Protein AF-A0A842RE45-F1 (afdb_monomer_lite)

Structure (mmCIF, N/CA/C/O backbone):
data_AF-A0A842RE45-F1
#
_entry.id   AF-A0A842RE45-F1
#
loop_
_atom_site.group_PDB
_atom_site.id
_atom_site.type_symbol
_atom_site.label_atom_id
_atom_site.label_alt_id
_atom_site.label_comp_id
_atom_site.label_asym_id
_atom_site.label_entity_id
_atom_site.label_seq_id
_atom_site.pdbx_PDB_ins_code
_atom_site.Cartn_x
_atom_site.Cartn_y
_atom_site.Cartn_z
_atom_site.occupancy
_atom_site.B_iso_or_equiv
_atom_site.auth_seq_id
_atom_site.auth_comp_id
_atom_site.auth_asym_id
_atom_site.auth_atom_id
_atom_site.pdbx_PDB_model_num
ATOM 1 N N . MET A 1 1 ? -41.131 28.482 30.839 1.00 40.25 1 MET A N 1
ATOM 2 C CA . MET A 1 1 ? -40.907 27.976 29.465 1.00 40.25 1 MET A CA 1
ATOM 3 C C . MET A 1 1 ? -39.409 28.030 29.175 1.00 40.25 1 MET A C 1
ATOM 5 O O . MET A 1 1 ? -38.859 29.118 29.110 1.00 40.25 1 MET A O 1
ATOM 9 N N . SER A 1 2 ? -38.724 26.882 29.132 1.00 40.69 2 SER A N 1
ATOM 10 C CA . SER A 1 2 ? -37.253 26.818 29.061 1.00 40.69 2 SER A CA 1
ATOM 11 C C . SER A 1 2 ? -36.777 26.714 27.608 1.00 40.69 2 SER A C 1
ATOM 13 O O . SER A 1 2 ? -37.110 25.760 26.903 1.00 40.69 2 SER A O 1
ATOM 15 N N . GLN A 1 3 ? -36.027 27.716 27.146 1.00 46.94 3 GLN A N 1
ATOM 16 C CA . GLN A 1 3 ? -35.451 27.757 25.803 1.00 46.94 3 GLN A CA 1
ATOM 17 C C . GLN A 1 3 ? -34.301 26.742 25.683 1.00 46.94 3 GLN A C 1
ATOM 19 O O . GLN A 1 3 ? -33.262 26.850 26.335 1.00 46.94 3 GLN A O 1
ATOM 24 N N . LYS A 1 4 ? -34.488 25.744 24.810 1.00 44.75 4 LYS A N 1
ATOM 25 C CA . LYS A 1 4 ? -33.465 24.766 24.414 1.00 44.75 4 LYS A CA 1
ATOM 26 C C . LYS A 1 4 ? -32.275 25.482 23.758 1.00 44.75 4 LYS A C 1
ATOM 28 O O . LYS A 1 4 ? -32.389 25.996 22.647 1.00 44.75 4 LYS A O 1
ATOM 33 N N . LYS A 1 5 ? -31.108 25.458 24.410 1.00 42.53 5 LYS A N 1
ATOM 34 C CA . LYS A 1 5 ? -29.830 25.880 23.812 1.00 42.53 5 LYS A CA 1
ATOM 35 C C . LYS A 1 5 ? -29.475 24.955 22.638 1.00 42.53 5 LYS A C 1
ATOM 37 O O . LYS A 1 5 ? -29.181 23.776 22.838 1.00 42.53 5 LYS A O 1
ATOM 42 N N . LYS A 1 6 ? -29.477 25.493 21.412 1.00 47.38 6 LYS A N 1
ATOM 43 C CA . LYS A 1 6 ? -28.907 24.848 20.218 1.00 47.38 6 LYS A CA 1
ATOM 44 C C . LYS A 1 6 ? -27.401 24.665 20.435 1.00 47.38 6 LYS A C 1
ATOM 46 O O . LYS A 1 6 ? -26.659 25.642 20.475 1.00 47.38 6 LYS A O 1
ATOM 51 N N . LYS A 1 7 ? -26.946 23.417 20.579 1.00 45.09 7 LYS A N 1
ATOM 52 C CA . LYS A 1 7 ? -25.518 23.076 20.542 1.00 45.09 7 LYS A CA 1
ATOM 53 C C . LYS A 1 7 ? -25.016 23.313 19.118 1.00 45.09 7 LYS A C 1
ATOM 55 O O . LYS A 1 7 ? -25.258 22.504 18.229 1.00 45.09 7 LYS A O 1
ATOM 60 N N . THR A 1 8 ? -24.337 24.433 18.900 1.00 42.19 8 THR A N 1
ATOM 61 C CA . THR A 1 8 ? -23.545 24.680 17.697 1.00 42.19 8 THR A CA 1
ATOM 62 C C . THR A 1 8 ? -22.381 23.693 17.691 1.00 42.19 8 THR A C 1
ATOM 64 O O . THR A 1 8 ? -21.377 23.862 18.382 1.00 42.19 8 THR A O 1
ATOM 67 N N . SER A 1 9 ? -22.532 22.601 16.942 1.00 49.06 9 SER A N 1
ATOM 68 C CA . SER A 1 9 ? -21.436 21.680 16.666 1.00 49.06 9 SER A CA 1
ATOM 69 C C . SER A 1 9 ? -20.374 22.440 15.874 1.00 49.06 9 SER A C 1
ATOM 71 O O . SER A 1 9 ? -20.541 22.695 14.680 1.00 49.06 9 SER A O 1
ATOM 73 N N . LYS A 1 10 ? -19.287 22.837 16.541 1.00 46.47 10 LYS A N 1
ATOM 74 C CA . LYS A 1 10 ? -18.090 23.345 15.870 1.00 46.47 10 LYS A CA 1
ATOM 75 C C . LYS A 1 10 ? -17.614 22.259 14.900 1.00 46.47 10 LYS A C 1
ATOM 77 O O . LYS A 1 10 ? -17.123 21.221 15.344 1.00 46.47 10 LYS A O 1
ATOM 82 N N . LYS A 1 11 ? -17.757 22.485 13.589 1.00 42.97 11 LYS A N 1
ATOM 83 C CA . LYS A 1 11 ? -17.001 21.745 12.571 1.00 42.97 11 LYS A CA 1
ATOM 84 C C . LYS A 1 11 ? -15.525 22.012 12.862 1.00 42.97 11 LYS A C 1
ATOM 86 O O . LYS A 1 11 ? -15.019 23.086 12.547 1.00 42.97 11 LYS A O 1
ATOM 91 N N . LYS A 1 12 ? -14.851 21.074 13.536 1.00 40.94 12 LYS A N 1
ATOM 92 C CA . LYS A 1 12 ? -13.388 21.065 13.593 1.00 40.94 12 LYS A CA 1
ATOM 93 C C . LYS A 1 12 ? -12.914 20.984 12.146 1.00 40.94 12 LYS A C 1
ATOM 95 O O . LYS A 1 12 ? -13.308 20.066 11.433 1.00 40.94 12 LYS A O 1
ATOM 100 N N . ALA A 1 13 ? -12.131 21.971 11.716 1.00 41.56 13 ALA A N 1
ATOM 101 C CA . ALA A 1 13 ? -11.401 21.905 10.462 1.00 41.56 13 ALA A CA 1
ATOM 102 C C . ALA A 1 13 ? -10.670 20.557 10.421 1.00 41.56 13 ALA A C 1
ATOM 104 O O . ALA A 1 13 ? -9.923 20.240 11.351 1.00 41.56 13 ALA A O 1
A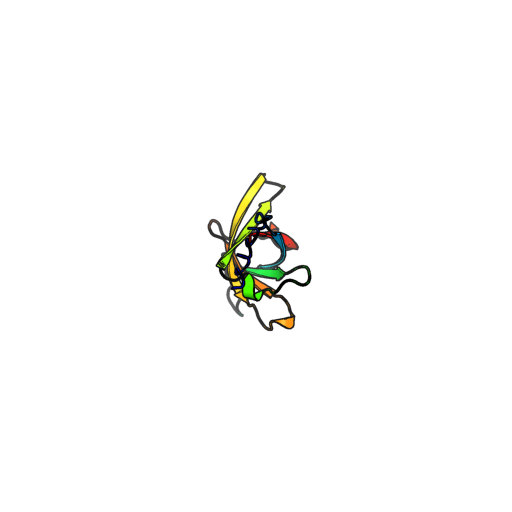TOM 105 N N . ALA A 1 14 ? -10.959 19.741 9.408 1.00 43.78 14 ALA A N 1
ATOM 106 C CA . ALA A 1 14 ? -10.294 18.468 9.207 1.00 43.78 14 ALA A CA 1
ATOM 107 C C . ALA A 1 14 ? -8.817 18.765 8.926 1.00 43.78 14 ALA A C 1
ATOM 109 O O . ALA A 1 14 ? -8.446 19.112 7.807 1.00 43.78 14 ALA A O 1
ATOM 110 N N . LYS A 1 15 ? -7.969 18.700 9.960 1.00 50.78 15 LYS A N 1
ATOM 111 C CA . LYS A 1 15 ? -6.541 18.485 9.737 1.00 50.78 15 LYS A CA 1
ATOM 112 C C . LYS A 1 15 ? -6.474 17.164 8.983 1.00 50.78 15 LYS A C 1
ATOM 114 O O . LYS A 1 15 ? -6.997 16.180 9.494 1.00 50.78 15 LYS A O 1
ATOM 119 N N . SER A 1 16 ? -5.926 17.175 7.769 1.00 56.69 16 SER A N 1
ATOM 120 C CA . SER A 1 16 ? -5.591 15.946 7.051 1.00 56.69 16 SER A CA 1
ATOM 121 C C . SER A 1 16 ? -4.692 15.137 7.978 1.00 56.69 16 SER A C 1
ATOM 123 O O . SER A 1 16 ? -3.537 15.504 8.207 1.00 56.69 16 SER A O 1
ATOM 125 N N . GLU A 1 17 ? -5.259 14.137 8.643 1.00 81.25 17 GLU A N 1
ATOM 126 C CA . GLU A 1 17 ? -4.475 13.235 9.462 1.00 81.25 17 GLU A CA 1
ATOM 127 C C . GLU A 1 17 ? -3.778 12.279 8.492 1.00 81.25 17 GLU A C 1
ATOM 129 O O . GLU A 1 17 ? -4.376 11.757 7.551 1.00 81.25 17 GLU A O 1
ATOM 134 N N . VAL A 1 18 ? -2.475 12.101 8.680 1.00 89.62 18 VAL A N 1
ATOM 135 C C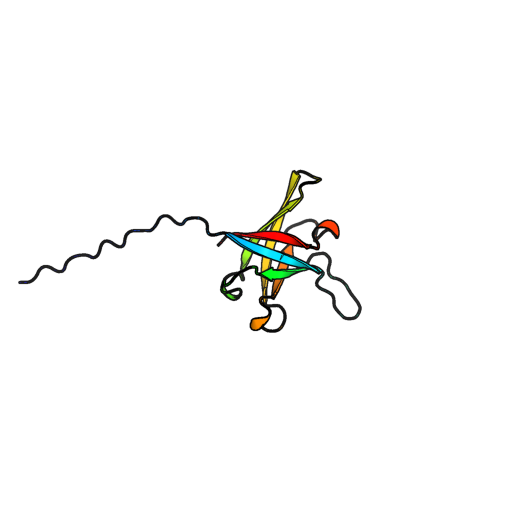A . VAL A 1 18 ? -1.670 11.213 7.845 1.00 89.62 18 VAL A CA 1
ATOM 136 C C . VAL A 1 18 ? -1.203 10.062 8.711 1.00 89.62 18 VAL A C 1
ATOM 138 O O . VAL A 1 18 ? -0.552 10.261 9.739 1.00 89.62 18 VAL A O 1
ATOM 141 N N . VAL A 1 19 ? -1.513 8.844 8.281 1.00 92.38 19 VAL A N 1
ATOM 142 C CA . VAL A 1 19 ? -1.049 7.622 8.934 1.00 92.38 19 VAL A CA 1
ATOM 143 C C . VAL A 1 19 ? 0.145 7.080 8.166 1.00 92.38 19 VAL A C 1
ATOM 145 O O . VAL A 1 19 ? 0.076 6.847 6.961 1.00 92.38 19 VAL A O 1
ATOM 148 N N . LYS A 1 20 ? 1.258 6.859 8.865 1.00 94.25 20 LYS A N 1
ATOM 149 C CA . LYS A 1 20 ? 2.480 6.326 8.258 1.00 94.25 20 LYS A CA 1
ATOM 150 C C . LYS A 1 20 ? 2.454 4.802 8.262 1.00 94.25 20 LYS A C 1
ATOM 152 O O . LYS A 1 20 ? 2.072 4.184 9.255 1.00 94.25 20 LYS A O 1
ATOM 157 N N . ALA A 1 21 ? 2.897 4.178 7.177 1.00 95.38 21 ALA A N 1
ATOM 158 C CA . ALA A 1 21 ? 3.082 2.729 7.120 1.00 95.38 21 ALA A CA 1
ATOM 159 C C . ALA A 1 21 ? 4.383 2.370 6.396 1.00 95.38 21 ALA A C 1
ATOM 161 O O . ALA A 1 21 ? 4.738 3.003 5.411 1.00 95.38 21 ALA A O 1
ATOM 162 N N . LYS A 1 22 ? 5.107 1.350 6.859 1.00 95.75 22 LYS A N 1
ATOM 163 C CA . LYS A 1 22 ? 6.343 0.872 6.225 1.00 95.75 22 LYS A CA 1
ATOM 164 C C . LYS A 1 22 ? 6.041 -0.290 5.288 1.00 95.75 22 LYS A C 1
ATOM 166 O O . LYS A 1 22 ? 5.458 -1.282 5.716 1.00 95.75 22 LYS A O 1
ATOM 171 N N . ILE A 1 23 ? 6.471 -0.213 4.034 1.00 94.69 23 ILE A N 1
ATOM 172 C CA . ILE A 1 23 ? 6.375 -1.336 3.09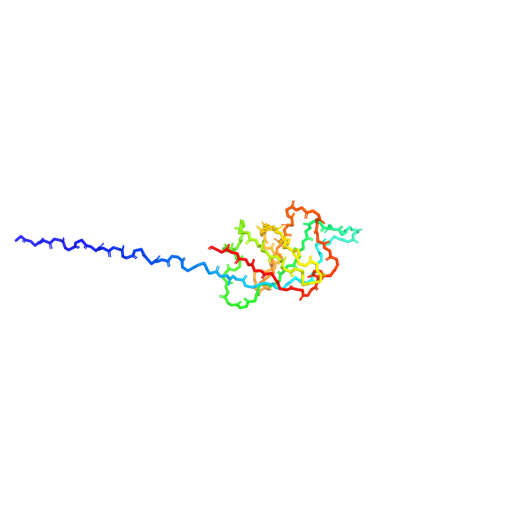5 1.00 94.69 23 ILE A CA 1
ATOM 173 C C . ILE A 1 23 ? 7.358 -2.427 3.525 1.00 94.69 23 ILE A C 1
ATOM 175 O O . ILE A 1 23 ? 8.553 -2.172 3.656 1.00 94.69 23 ILE A O 1
ATOM 179 N N . ILE A 1 24 ? 6.866 -3.648 3.732 1.00 94.69 24 ILE A N 1
ATOM 180 C CA . ILE A 1 24 ? 7.685 -4.781 4.188 1.00 94.69 24 ILE A CA 1
ATOM 181 C C . ILE A 1 24 ? 8.074 -5.673 3.012 1.00 94.69 24 ILE A C 1
ATOM 183 O O . ILE A 1 24 ? 9.216 -6.107 2.904 1.00 94.69 24 ILE A O 1
ATOM 187 N N . SER A 1 25 ? 7.116 -5.986 2.142 1.00 93.31 25 SER A N 1
ATOM 188 C CA . SER A 1 25 ? 7.331 -6.940 1.059 1.00 93.31 25 SER A CA 1
ATOM 189 C C . SER A 1 25 ? 6.282 -6.797 -0.033 1.00 93.31 25 SER A C 1
ATOM 191 O O . SER A 1 25 ? 5.207 -6.230 0.172 1.00 93.31 25 SER A O 1
ATOM 193 N N . TYR A 1 26 ? 6.553 -7.406 -1.184 1.00 92.62 26 TYR A N 1
ATOM 194 C CA . TYR A 1 26 ? 5.500 -7.729 -2.139 1.00 92.62 26 TYR A CA 1
ATOM 195 C C . TYR A 1 26 ? 4.485 -8.682 -1.509 1.00 92.62 26 TYR A C 1
ATOM 197 O O . TYR A 1 26 ? 4.812 -9.467 -0.608 1.00 92.62 26 TYR A O 1
ATOM 205 N N . ARG A 1 27 ? 3.255 -8.658 -2.023 1.00 88.56 27 ARG A N 1
ATOM 206 C CA . ARG A 1 27 ? 2.350 -9.784 -1.818 1.00 88.56 27 ARG A CA 1
ATOM 207 C C . ARG A 1 27 ? 2.834 -10.934 -2.705 1.00 88.56 27 ARG A C 1
ATOM 209 O O . ARG A 1 27 ? 2.990 -10.773 -3.914 1.00 88.56 27 ARG A O 1
ATOM 216 N N . ARG A 1 28 ? 3.073 -12.084 -2.086 1.00 86.56 28 ARG A N 1
ATOM 217 C CA . ARG A 1 28 ? 3.509 -13.313 -2.748 1.00 86.56 28 ARG A CA 1
ATOM 218 C C . ARG A 1 28 ? 2.660 -14.485 -2.279 1.00 86.56 28 ARG A C 1
ATOM 220 O O . ARG A 1 28 ? 2.218 -14.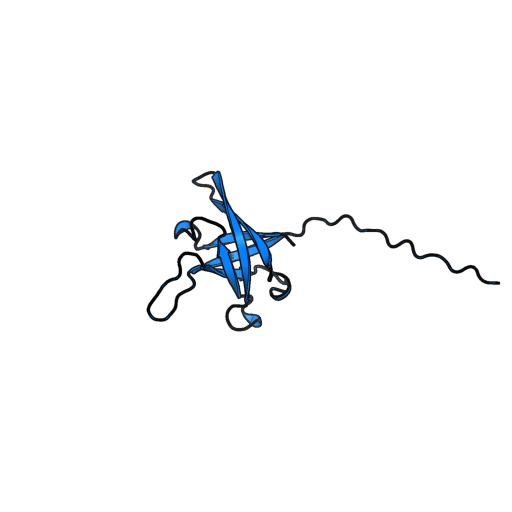490 -1.130 1.00 86.56 28 ARG A O 1
ATOM 227 N N . ASP A 1 29 ? 2.442 -15.428 -3.177 1.00 83.25 29 ASP A N 1
ATOM 228 C CA . ASP A 1 29 ? 1.979 -16.781 -2.881 1.00 83.25 29 ASP A CA 1
ATOM 229 C C . ASP A 1 29 ? 3.168 -17.755 -2.997 1.00 83.25 29 ASP A C 1
ATOM 231 O O . ASP A 1 29 ? 4.259 -17.342 -3.401 1.00 83.25 29 ASP A O 1
ATOM 235 N N . HIS A 1 30 ? 2.978 -19.039 -2.687 1.00 73.56 30 HIS A N 1
ATOM 236 C CA . HIS A 1 30 ? 4.020 -20.076 -2.715 1.00 73.56 30 HIS A CA 1
ATOM 237 C C . HIS A 1 30 ? 4.780 -20.179 -4.049 1.00 73.56 30 HIS A C 1
ATOM 239 O O . HIS A 1 30 ? 5.892 -20.700 -4.070 1.00 73.56 30 HIS A O 1
ATOM 245 N N . ARG A 1 31 ? 4.203 -19.691 -5.157 1.00 77.00 31 ARG A N 1
ATOM 246 C CA . ARG A 1 31 ? 4.804 -19.764 -6.500 1.00 77.00 31 ARG A CA 1
ATOM 247 C C . ARG A 1 31 ? 4.907 -18.433 -7.243 1.00 77.00 31 ARG A C 1
ATOM 249 O O . ARG A 1 31 ? 5.670 -18.350 -8.196 1.00 77.00 31 ARG A O 1
ATOM 256 N N . LEU A 1 32 ? 4.145 -17.405 -6.856 1.00 81.44 32 LEU A N 1
ATOM 257 C CA . LEU A 1 32 ? 4.001 -16.183 -7.656 1.00 81.44 32 LEU A CA 1
ATOM 258 C C . LEU A 1 32 ? 4.021 -14.921 -6.794 1.00 81.44 32 LEU A C 1
ATOM 260 O O . LEU A 1 32 ? 3.294 -14.798 -5.808 1.00 81.44 32 LEU A O 1
ATOM 264 N N . GLN A 1 33 ? 4.830 -13.950 -7.211 1.00 81.88 33 GLN A N 1
ATOM 265 C CA . GLN A 1 33 ? 4.867 -12.613 -6.633 1.00 81.88 33 GLN A CA 1
ATOM 266 C C . GLN A 1 33 ? 3.971 -11.673 -7.443 1.00 81.88 33 GLN A C 1
ATOM 268 O O . GLN A 1 33 ? 4.175 -11.489 -8.641 1.00 81.88 33 GLN A O 1
ATOM 273 N N . THR A 1 34 ? 3.005 -11.024 -6.793 1.00 81.00 34 THR A N 1
ATOM 274 C CA . THR A 1 34 ? 2.206 -9.977 -7.443 1.00 81.00 34 THR A CA 1
ATOM 275 C C . THR A 1 34 ? 2.922 -8.640 -7.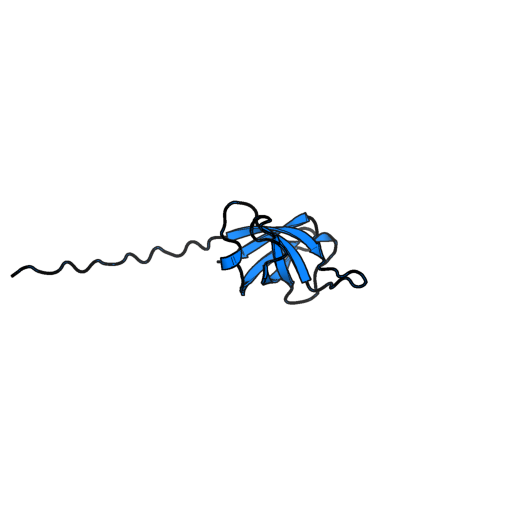316 1.00 81.00 34 THR A C 1
ATOM 277 O O . THR A 1 34 ? 3.079 -8.122 -6.212 1.00 81.00 34 THR A O 1
ATOM 280 N N . THR A 1 35 ? 3.335 -8.055 -8.436 1.00 85.00 35 THR A N 1
ATOM 281 C CA . THR A 1 35 ? 4.079 -6.783 -8.463 1.00 85.00 35 THR A CA 1
ATOM 282 C C . THR A 1 35 ? 3.200 -5.571 -8.162 1.00 85.00 35 THR A C 1
ATOM 284 O O . THR A 1 35 ? 3.684 -4.571 -7.647 1.00 85.00 35 THR A O 1
ATOM 287 N N . ASN A 1 36 ? 1.890 -5.662 -8.402 1.00 87.44 36 ASN A N 1
ATOM 288 C CA . ASN A 1 36 ? 0.951 -4.554 -8.188 1.00 87.44 36 ASN A CA 1
ATOM 289 C C . ASN A 1 36 ? 0.417 -4.451 -6.752 1.00 87.44 36 ASN A C 1
ATOM 291 O O . ASN A 1 36 ? -0.315 -3.510 -6.434 1.00 87.44 36 ASN A O 1
ATOM 295 N N . GLN A 1 37 ? 0.751 -5.412 -5.888 1.00 91.94 37 GLN A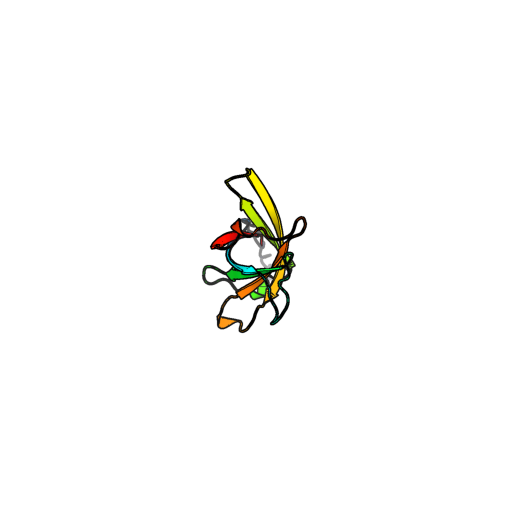 N 1
ATOM 296 C CA . GLN A 1 37 ? 0.302 -5.444 -4.501 1.00 91.94 37 GLN A CA 1
ATOM 297 C C . GLN A 1 37 ? 1.464 -5.640 -3.537 1.00 91.94 37 GLN A C 1
ATOM 299 O O . GLN A 1 37 ? 2.382 -6.423 -3.779 1.00 91.94 37 GLN A O 1
ATOM 304 N N . ALA A 1 38 ? 1.375 -4.970 -2.397 1.00 94.19 38 ALA A N 1
ATOM 305 C CA . ALA A 1 38 ? 2.379 -5.038 -1.353 1.00 94.19 38 ALA A CA 1
ATOM 306 C C . ALA A 1 38 ? 1.745 -5.192 0.025 1.00 94.19 38 ALA A C 1
ATOM 308 O O . ALA A 1 38 ? 0.545 -4.966 0.217 1.00 94.19 38 ALA A O 1
ATOM 309 N N . ILE A 1 39 ? 2.574 -5.596 0.977 1.00 94.50 39 ILE A N 1
ATOM 310 C CA . ILE A 1 39 ? 2.244 -5.673 2.391 1.00 94.50 39 ILE A CA 1
ATOM 311 C C . ILE A 1 39 ? 2.987 -4.535 3.083 1.00 94.50 39 ILE A C 1
ATOM 313 O O . ILE A 1 39 ? 4.215 -4.451 3.006 1.00 94.50 39 ILE A O 1
ATOM 317 N N . ALA A 1 40 ? 2.241 -3.673 3.768 1.00 95.44 40 ALA A N 1
ATOM 318 C CA . ALA A 1 40 ? 2.788 -2.606 4.593 1.00 95.44 40 ALA A CA 1
ATOM 319 C C . ALA A 1 40 ? 2.395 -2.804 6.061 1.00 95.44 40 ALA A C 1
ATOM 321 O O . ALA A 1 40 ? 1.339 -3.359 6.358 1.00 95.44 40 ALA A O 1
ATOM 322 N N . GLN A 1 41 ? 3.246 -2.363 6.980 1.00 95.69 41 GLN A N 1
ATOM 323 C CA . GLN A 1 41 ? 2.981 -2.328 8.413 1.00 95.69 41 GLN A CA 1
ATOM 324 C C . GLN A 1 41 ? 2.625 -0.909 8.825 1.00 95.69 41 GLN A C 1
ATOM 326 O O . GLN A 1 41 ? 3.417 0.005 8.606 1.00 95.69 41 GLN A O 1
ATOM 331 N N . VAL A 1 42 ? 1.463 -0.722 9.437 1.00 94.19 42 VAL A N 1
ATOM 332 C CA . VAL A 1 42 ? 1.069 0.574 9.992 1.00 94.19 42 VAL A CA 1
ATOM 333 C C . VAL A 1 42 ? 1.979 0.909 11.170 1.00 94.19 42 VAL A C 1
ATOM 335 O O . VAL A 1 42 ? 2.193 0.079 12.057 1.00 94.19 42 VAL A O 1
ATOM 338 N N . LEU A 1 43 ? 2.530 2.119 11.154 1.00 92.00 43 LEU A N 1
ATOM 339 C CA . LEU A 1 43 ? 3.366 2.654 12.218 1.00 92.00 43 LEU A CA 1
ATOM 340 C C . LEU A 1 43 ? 2.469 3.409 13.209 1.00 92.00 43 LEU A C 1
ATOM 342 O O . LEU A 1 43 ? 1.638 4.220 12.806 1.00 92.00 43 LEU A O 1
ATOM 346 N N . GLY A 1 44 ? 2.642 3.139 14.503 1.00 85.19 44 GLY A N 1
ATOM 347 C CA . GLY A 1 44 ? 1.857 3.757 15.576 1.00 85.19 44 GLY A CA 1
ATOM 348 C C . GLY A 1 44 ? 0.559 3.023 15.927 1.00 85.19 44 GLY A C 1
ATOM 349 O O . GLY A 1 44 ? 0.307 1.895 15.490 1.00 85.19 44 GLY A O 1
ATOM 350 N N . ASP A 1 45 ? -0.259 3.660 16.763 1.00 79.19 45 ASP A N 1
ATOM 351 C CA . ASP A 1 45 ? -1.467 3.086 17.376 1.00 79.19 45 ASP A CA 1
ATOM 352 C C . ASP A 1 45 ? -2.754 3.505 16.667 1.00 79.19 45 ASP A C 1
ATOM 354 O O . ASP A 1 45 ? -3.750 3.877 17.280 1.00 79.19 45 ASP A O 1
ATOM 358 N N . TYR A 1 46 ? -2.737 3.423 15.338 1.00 83.50 46 TYR A N 1
ATOM 359 C CA . TYR A 1 46 ? -3.920 3.687 14.532 1.00 83.50 46 TYR A CA 1
ATOM 360 C C . TYR A 1 46 ? -4.732 2.411 14.272 1.00 83.50 46 TYR A C 1
ATOM 362 O O . TYR A 1 46 ? -4.184 1.320 14.062 1.00 83.50 46 TYR A O 1
ATOM 370 N N . ASN A 1 47 ? -6.060 2.550 14.217 1.00 85.12 47 ASN A N 1
ATOM 371 C CA . ASN A 1 47 ? -6.948 1.466 13.812 1.00 85.12 47 ASN A CA 1
ATOM 372 C C . ASN A 1 47 ? -6.807 1.182 12.305 1.00 85.12 47 ASN A C 1
ATOM 374 O O . ASN A 1 47 ? -7.497 1.754 11.466 1.00 85.12 47 ASN A O 1
ATOM 378 N N . HIS A 1 48 ? -5.924 0.248 11.963 1.00 84.69 48 HIS A N 1
ATOM 379 C CA . HIS A 1 48 ? -5.606 -0.143 10.589 1.00 84.69 48 HIS A CA 1
ATOM 380 C C . HIS A 1 48 ? -6.807 -0.656 9.768 1.00 84.69 48 HIS A C 1
ATOM 382 O O . HIS A 1 48 ? -6.735 -0.649 8.540 1.00 84.69 48 HIS A O 1
ATOM 388 N N . THR A 1 49 ? -7.922 -1.050 10.397 1.00 87.50 49 THR A N 1
ATOM 389 C CA . THR A 1 49 ? -9.161 -1.407 9.674 1.00 87.50 49 THR A CA 1
ATOM 390 C C . THR A 1 49 ? -9.834 -0.197 9.028 1.00 87.50 49 THR A C 1
ATOM 392 O O . THR A 1 49 ? -10.339 -0.309 7.914 1.00 87.50 49 THR A O 1
ATOM 395 N N . ALA A 1 50 ? -9.748 0.980 9.655 1.00 88.94 50 ALA A N 1
ATOM 396 C CA . ALA A 1 50 ? -10.281 2.233 9.117 1.00 88.94 50 ALA A CA 1
ATOM 397 C C . ALA A 1 50 ? -9.481 2.763 7.912 1.00 88.94 50 ALA A C 1
ATOM 399 O O . ALA A 1 50 ? -9.922 3.684 7.227 1.00 88.94 50 ALA A O 1
ATOM 400 N N . LEU A 1 51 ? -8.310 2.175 7.637 1.00 91.06 51 LEU A N 1
ATOM 401 C CA . LEU A 1 51 ? -7.478 2.541 6.494 1.00 91.06 51 LEU A CA 1
ATOM 402 C C . LEU A 1 51 ? -7.943 1.883 5.195 1.00 91.06 51 LEU A C 1
ATOM 404 O O . LEU A 1 51 ? -7.506 2.307 4.133 1.00 91.06 51 LEU A O 1
ATOM 408 N N . ILE A 1 52 ? -8.799 0.857 5.237 1.00 93.88 52 ILE A N 1
ATOM 409 C CA . ILE A 1 52 ? -9.273 0.174 4.025 1.00 93.88 52 ILE A CA 1
ATOM 410 C C . ILE A 1 52 ? -10.023 1.172 3.128 1.00 93.88 52 ILE A C 1
ATOM 412 O O . ILE A 1 52 ? -10.895 1.904 3.583 1.00 93.88 52 ILE A O 1
ATOM 416 N N . GLY A 1 53 ? -9.663 1.211 1.844 1.00 93.31 53 GLY A N 1
ATOM 417 C CA . GLY A 1 53 ? -10.195 2.154 0.858 1.00 93.31 53 GLY A CA 1
ATOM 418 C C . GLY A 1 53 ? -9.500 3.518 0.842 1.00 93.31 53 GLY A C 1
ATOM 419 O O . GLY A 1 53 ? -9.711 4.288 -0.094 1.00 93.31 53 GLY A O 1
ATOM 420 N N . LYS A 1 54 ? -8.641 3.823 1.823 1.00 94.56 54 LYS A N 1
ATOM 421 C CA . LYS A 1 54 ? -7.907 5.092 1.876 1.00 94.56 54 LYS A CA 1
ATOM 422 C C . LYS A 1 54 ? -6.768 5.123 0.866 1.00 94.56 54 LYS A C 1
ATOM 424 O O . LYS A 1 54 ? -6.165 4.094 0.540 1.00 94.56 54 LYS A O 1
ATOM 429 N N . GLN A 1 55 ? -6.492 6.323 0.368 1.00 95.00 55 GLN A N 1
ATOM 430 C CA . GLN A 1 55 ? -5.413 6.559 -0.580 1.00 95.00 55 GLN A CA 1
ATOM 431 C C . GLN A 1 55 ? -4.085 6.688 0.156 1.00 95.00 55 GLN A C 1
ATOM 433 O O . GLN A 1 55 ? -4.023 7.237 1.255 1.00 95.00 55 GLN A O 1
ATOM 438 N N . PHE A 1 56 ? -3.017 6.208 -0.470 1.00 94.31 56 PHE A N 1
ATOM 439 C CA . PHE A 1 56 ? -1.663 6.427 0.015 1.00 94.31 56 PHE A CA 1
ATOM 440 C C . PHE A 1 56 ? -0.780 7.054 -1.059 1.00 94.31 56 PHE A C 1
ATOM 442 O O . PHE A 1 56 ? -0.997 6.852 -2.259 1.00 94.31 56 PHE A O 1
ATOM 449 N N . SER A 1 57 ? 0.247 7.766 -0.609 1.00 93.44 57 SER A N 1
ATOM 450 C CA . SER A 1 57 ? 1.356 8.254 -1.420 1.00 93.44 57 SER A CA 1
ATOM 451 C C . SER A 1 57 ? 2.674 7.657 -0.938 1.00 93.44 57 SER A C 1
ATOM 453 O O . SER A 1 57 ? 2.919 7.511 0.258 1.00 93.44 57 SER A O 1
ATOM 455 N N . LEU A 1 58 ? 3.524 7.307 -1.895 1.00 91.12 58 LEU A N 1
ATOM 456 C CA . LEU A 1 58 ? 4.911 6.922 -1.700 1.00 91.12 58 LEU A CA 1
ATOM 457 C C . LEU A 1 58 ? 5.777 7.927 -2.452 1.00 91.12 58 LEU A C 1
ATOM 459 O O . LEU A 1 58 ? 5.715 7.993 -3.682 1.00 91.12 58 LEU A O 1
ATOM 463 N N . GLU A 1 59 ? 6.586 8.678 -1.721 1.00 88.50 59 GLU A N 1
ATOM 464 C CA . GLU A 1 59 ? 7.590 9.553 -2.309 1.00 88.50 59 GLU A CA 1
ATOM 465 C C . GLU A 1 59 ? 8.869 8.758 -2.597 1.00 88.50 59 GLU A C 1
ATOM 467 O O . GLU A 1 59 ? 9.426 8.095 -1.718 1.00 88.50 59 GLU A O 1
ATOM 472 N N . MET A 1 60 ? 9.315 8.792 -3.853 1.00 82.94 60 MET A N 1
ATOM 473 C CA . MET A 1 60 ? 10.567 8.176 -4.284 1.00 82.94 60 MET A CA 1
ATOM 474 C C . MET A 1 60 ? 11.619 9.279 -4.463 1.00 82.94 60 MET A C 1
ATOM 476 O O . MET A 1 60 ? 11.623 9.921 -5.518 1.00 82.94 60 MET A O 1
ATOM 480 N N . PRO A 1 61 ? 12.516 9.502 -3.482 1.00 75.50 61 PRO A N 1
ATOM 481 C CA . PRO A 1 61 ? 13.429 10.650 -3.488 1.00 75.50 61 PRO A CA 1
ATOM 482 C C . PRO A 1 61 ? 14.391 10.640 -4.681 1.00 75.50 61 PRO A C 1
ATOM 484 O O . PRO A 1 61 ? 14.707 11.686 -5.225 1.00 75.50 61 PRO A O 1
ATOM 487 N N . GLU A 1 62 ? 14.791 9.459 -5.155 1.00 77.44 62 GLU A N 1
ATOM 488 C CA . GLU A 1 62 ? 15.724 9.309 -6.282 1.00 77.44 62 GLU A CA 1
ATOM 489 C C . GLU A 1 62 ? 15.149 9.754 -7.632 1.00 77.44 62 GLU A C 1
ATOM 491 O O . GLU A 1 62 ? 15.902 10.010 -8.565 1.00 77.44 62 GLU A O 1
ATOM 496 N N . LYS A 1 63 ? 13.819 9.792 -7.773 1.00 72.81 63 LYS A N 1
ATOM 497 C CA . LYS A 1 63 ? 13.161 10.094 -9.055 1.00 72.81 63 LYS A CA 1
ATOM 498 C C . LYS A 1 63 ? 12.214 11.289 -8.978 1.00 72.81 63 LYS A C 1
ATOM 500 O O . LYS A 1 63 ? 11.586 11.602 -9.982 1.00 72.81 63 LYS A O 1
ATOM 505 N N . SER A 1 64 ? 12.044 11.893 -7.799 1.00 78.94 64 SER A N 1
ATOM 506 C CA . SER A 1 64 ? 11.005 12.901 -7.524 1.00 78.94 64 SER A CA 1
ATOM 507 C C . SER A 1 64 ? 9.602 12.460 -7.983 1.00 78.94 64 SER A C 1
ATOM 509 O O . SER A 1 64 ? 8.753 13.278 -8.329 1.00 78.94 64 SER A O 1
ATOM 511 N N . VAL A 1 65 ? 9.347 11.145 -8.010 1.00 81.56 65 VAL A N 1
ATOM 512 C CA . VAL A 1 65 ? 8.066 10.568 -8.435 1.00 81.56 65 VAL A CA 1
ATOM 513 C C . VAL A 1 65 ? 7.250 10.216 -7.203 1.00 81.56 65 VAL A C 1
ATOM 515 O O . VAL A 1 65 ? 7.692 9.443 -6.352 1.00 81.56 65 VAL A O 1
ATOM 518 N N . ILE A 1 66 ? 6.013 10.705 -7.165 1.00 86.94 66 ILE A N 1
ATOM 519 C CA . ILE A 1 66 ? 5.018 10.279 -6.184 1.00 86.94 66 ILE A CA 1
ATOM 520 C C . ILE A 1 66 ? 4.213 9.130 -6.784 1.00 86.94 66 ILE A C 1
ATOM 522 O O . ILE A 1 66 ? 3.456 9.302 -7.743 1.00 86.94 66 ILE A O 1
ATOM 526 N N . ARG A 1 67 ? 4.354 7.940 -6.204 1.00 88.44 67 ARG A N 1
ATOM 527 C CA . ARG A 1 67 ? 3.502 6.792 -6.529 1.00 88.44 67 ARG A CA 1
ATOM 528 C C . ARG A 1 67 ? 2.277 6.821 -5.629 1.00 88.44 67 ARG A C 1
ATOM 530 O O . ARG A 1 67 ? 2.393 7.029 -4.427 1.00 88.44 67 ARG A O 1
ATOM 537 N N . LYS A 1 68 ? 1.101 6.596 -6.209 1.00 92.31 68 LYS A N 1
ATOM 538 C CA . LYS A 1 68 ? -0.170 6.580 -5.479 1.00 92.31 68 LYS A CA 1
ATOM 539 C C . LYS A 1 68 ? -0.809 5.201 -5.526 1.00 92.31 68 LYS A C 1
ATOM 541 O O . LYS A 1 68 ? -0.559 4.407 -6.440 1.00 92.31 68 LYS A O 1
ATOM 546 N N . GLY A 1 69 ? -1.668 4.930 -4.558 1.00 94.50 69 GLY A N 1
ATOM 547 C CA . GLY A 1 69 ? -2.452 3.709 -4.533 1.00 94.50 69 GLY A CA 1
ATOM 548 C C . GLY A 1 69 ? -3.524 3.726 -3.459 1.00 94.50 69 GLY A C 1
ATOM 549 O O . GLY A 1 69 ? -3.827 4.768 -2.882 1.00 94.50 69 GLY A O 1
ATOM 550 N N . ILE A 1 70 ? -4.093 2.552 -3.207 1.00 95.69 70 ILE A N 1
ATOM 551 C CA . ILE A 1 70 ? -5.154 2.349 -2.223 1.00 95.69 70 ILE A CA 1
ATOM 552 C C . ILE A 1 70 ? -4.808 1.224 -1.254 1.00 95.69 70 ILE A C 1
ATOM 554 O O . ILE A 1 70 ? -4.172 0.226 -1.619 1.00 95.69 70 ILE A O 1
ATOM 558 N N . VAL A 1 71 ? -5.270 1.353 -0.018 1.00 95.69 71 VAL A N 1
ATOM 559 C CA . VAL A 1 71 ? -5.305 0.241 0.932 1.00 95.69 71 VAL A CA 1
ATOM 560 C C . VAL A 1 71 ? -6.500 -0.643 0.587 1.00 95.69 71 VAL A C 1
ATOM 562 O O . VAL A 1 71 ? -7.628 -0.175 0.481 1.00 95.69 71 VAL A O 1
ATOM 565 N N . THR A 1 72 ? -6.264 -1.934 0.396 1.00 94.94 72 THR A N 1
ATOM 566 C CA . THR A 1 72 ? -7.282 -2.870 -0.111 1.00 94.94 72 THR A CA 1
ATOM 567 C C . THR A 1 72 ? -7.869 -3.771 0.965 1.00 94.94 72 THR A C 1
ATOM 569 O O . THR A 1 72 ? -9.044 -4.104 0.891 1.00 94.94 72 THR A O 1
ATOM 572 N N . ALA A 1 73 ? -7.068 -4.199 1.944 1.00 94.19 73 ALA A N 1
ATOM 573 C CA . ALA A 1 73 ? -7.505 -5.125 2.987 1.00 94.19 73 ALA A CA 1
ATOM 574 C C . ALA A 1 73 ? -6.479 -5.218 4.123 1.00 94.19 73 ALA A C 1
ATOM 576 O O . ALA A 1 73 ? -5.337 -4.788 3.973 1.00 94.19 73 ALA A O 1
ATOM 577 N N . ILE A 1 74 ? -6.842 -5.883 5.221 1.00 94.25 74 ILE A N 1
ATOM 578 C CA . ILE A 1 74 ? -5.883 -6.337 6.237 1.00 94.25 74 ILE A CA 1
ATOM 579 C C . ILE A 1 74 ? -5.116 -7.568 5.726 1.00 94.25 74 ILE A C 1
ATOM 581 O O . ILE A 1 74 ? -5.612 -8.335 4.885 1.00 94.25 74 ILE A O 1
ATOM 585 N N . HIS A 1 75 ? -3.874 -7.728 6.185 1.00 91.56 75 HIS A N 1
ATOM 586 C CA . HIS A 1 75 ? -3.038 -8.894 5.910 1.00 91.56 75 HIS A CA 1
ATOM 587 C C . HIS A 1 75 ? -2.743 -9.678 7.193 1.00 91.56 75 HIS A C 1
ATOM 589 O O . HIS A 1 75 ? -2.085 -9.170 8.099 1.00 91.56 75 HIS A O 1
ATOM 595 N N . GLY A 1 76 ? -3.166 -10.942 7.244 1.00 88.44 76 GLY A N 1
ATOM 596 C CA . GLY A 1 76 ? -2.982 -11.789 8.422 1.00 88.44 76 GLY A CA 1
ATOM 597 C C . GLY A 1 76 ? -3.819 -11.312 9.610 1.00 88.44 76 GLY A C 1
ATOM 598 O O . GLY A 1 76 ? -4.935 -10.826 9.438 1.00 88.44 76 GLY A O 1
ATOM 599 N N . GLN A 1 77 ? -3.283 -11.471 10.820 1.00 87.50 77 GLN A N 1
ATOM 600 C CA . GLN A 1 77 ? -3.988 -11.107 12.047 1.00 87.50 77 GLN A CA 1
ATOM 601 C C . GLN A 1 77 ? -3.968 -9.588 12.304 1.00 87.50 77 GLN A C 1
ATOM 603 O O . GLN A 1 77 ? -2.912 -8.966 12.148 1.00 87.50 77 GLN A O 1
ATOM 608 N N . PRO A 1 78 ? -5.070 -8.996 12.808 1.00 80.75 78 PRO A N 1
ATOM 609 C CA . PRO A 1 78 ? -5.145 -7.563 13.111 1.00 80.75 78 PRO A CA 1
ATOM 610 C C . PRO A 1 78 ? -4.061 -7.064 14.078 1.00 80.75 78 PRO A C 1
ATOM 612 O O . PRO A 1 78 ? -3.536 -5.963 13.933 1.00 80.75 78 PRO A O 1
ATOM 615 N N . ARG A 1 79 ? -3.644 -7.895 15.042 1.00 84.50 79 ARG A N 1
ATOM 616 C CA . ARG A 1 79 ? -2.595 -7.538 16.017 1.00 84.50 79 ARG A CA 1
ATOM 617 C C . ARG A 1 79 ? -1.256 -7.178 15.366 1.00 84.50 79 ARG A C 1
ATOM 619 O O . ARG A 1 79 ? -0.506 -6.384 15.918 1.00 84.50 79 ARG A O 1
ATOM 626 N N . ASN A 1 80 ? -0.988 -7.696 14.168 1.00 87.88 80 ASN A N 1
ATOM 627 C CA . ASN A 1 80 ? 0.261 -7.446 13.452 1.00 87.88 80 ASN A CA 1
ATOM 628 C C . ASN A 1 80 ? 0.278 -6.094 12.723 1.00 87.88 80 ASN A C 1
ATOM 630 O O . ASN A 1 80 ? 1.314 -5.730 12.166 1.00 87.88 80 ASN A O 1
ATOM 634 N N . LYS A 1 81 ? -0.854 -5.368 12.687 1.00 91.19 81 LYS A N 1
ATOM 635 C CA . LYS A 1 81 ? -1.003 -4.062 12.020 1.00 91.19 81 LYS A CA 1
ATOM 636 C C . LYS A 1 81 ? -0.539 -4.074 10.552 1.00 91.19 81 LYS A C 1
ATOM 638 O O . LYS A 1 81 ? -0.041 -3.074 10.037 1.00 91.19 81 LYS A O 1
ATOM 643 N N . LYS A 1 82 ? -0.679 -5.215 9.864 1.00 94.94 82 LYS A N 1
ATOM 644 C CA . LYS A 1 82 ? -0.288 -5.377 8.456 1.00 94.94 82 LYS A CA 1
ATOM 645 C C . LYS A 1 82 ? -1.480 -5.139 7.536 1.00 94.94 82 LYS A C 1
ATOM 647 O O . LYS A 1 82 ? -2.563 -5.684 7.741 1.00 94.94 82 LYS A O 1
ATOM 652 N N . ILE A 1 83 ? -1.259 -4.368 6.483 1.00 95.31 83 ILE A N 1
ATOM 653 C CA . ILE A 1 83 ? -2.252 -4.006 5.472 1.00 95.31 83 ILE A CA 1
ATOM 654 C C . ILE A 1 83 ? -1.766 -4.412 4.080 1.00 95.31 83 ILE A C 1
ATOM 656 O O . ILE A 1 83 ? -0.571 -4.402 3.787 1.00 95.31 83 ILE A O 1
ATOM 660 N N . ARG A 1 84 ? -2.708 -4.770 3.209 1.00 95.12 84 ARG A N 1
ATOM 661 C CA . ARG A 1 84 ? -2.490 -4.963 1.775 1.00 95.12 84 ARG A CA 1
ATOM 662 C C . ARG A 1 84 ? -2.745 -3.656 1.054 1.00 95.12 84 ARG A C 1
ATOM 664 O O . ARG A 1 84 ? -3.853 -3.121 1.116 1.00 95.12 84 ARG A O 1
ATOM 671 N N . ILE A 1 85 ? -1.761 -3.202 0.299 1.00 95.25 85 ILE A N 1
ATOM 672 C CA . ILE A 1 85 ? -1.859 -2.011 -0.540 1.00 95.25 85 ILE A CA 1
ATOM 673 C C . ILE A 1 85 ? -1.761 -2.398 -2.015 1.00 95.25 85 ILE A C 1
ATOM 675 O O . ILE A 1 85 ? -1.088 -3.371 -2.366 1.00 95.25 85 ILE A O 1
ATOM 679 N N . ARG A 1 86 ? -2.447 -1.652 -2.880 1.00 94.50 86 ARG A N 1
ATOM 680 C CA . ARG A 1 86 ? -2.390 -1.795 -4.338 1.00 94.50 86 ARG A CA 1
ATOM 681 C C . ARG A 1 86 ? -1.980 -0.464 -4.954 1.00 94.50 86 ARG A C 1
ATOM 683 O O . ARG A 1 86 ? -2.598 0.557 -4.667 1.00 94.50 86 ARG A O 1
ATOM 690 N N . PHE A 1 87 ? -0.968 -0.493 -5.811 1.00 92.81 87 PHE A N 1
ATOM 691 C CA . PHE A 1 87 ? -0.526 0.681 -6.564 1.00 92.81 87 PHE A CA 1
ATOM 692 C C . PHE A 1 87 ? -1.493 0.958 -7.719 1.00 92.81 87 PHE A C 1
ATOM 694 O O . PHE A 1 87 ? -1.959 0.019 -8.365 1.00 92.81 87 PHE A O 1
ATOM 701 N N . ALA A 1 88 ? -1.805 2.232 -7.967 1.00 88.50 88 ALA A N 1
ATOM 702 C CA . ALA A 1 88 ? -2.741 2.628 -9.021 1.00 88.50 88 ALA A CA 1
ATOM 703 C C . ALA A 1 88 ? -2.153 2.428 -10.430 1.00 88.50 88 ALA A C 1
ATOM 705 O O . ALA A 1 88 ? -2.872 2.039 -11.344 1.00 88.50 88 ALA A O 1
ATOM 706 N N . SER A 1 89 ? -0.847 2.659 -10.606 1.00 82.00 89 SER A N 1
ATOM 707 C CA . SER A 1 89 ? -0.159 2.494 -11.891 1.00 82.00 89 SER A CA 1
ATOM 708 C C . SER A 1 89 ? 1.323 2.143 -11.719 1.00 82.00 89 SER A C 1
ATOM 710 O O . SER A 1 89 ? 1.990 2.597 -10.785 1.00 82.00 89 SER A O 1
ATOM 712 N N . GLY A 1 90 ? 1.847 1.319 -12.634 1.00 73.12 90 GLY A N 1
ATOM 713 C CA . GLY A 1 90 ? 3.267 0.943 -12.698 1.00 73.12 90 GLY A CA 1
ATOM 714 C C . GLY A 1 90 ? 3.752 -0.056 -11.639 1.00 73.12 90 GLY A C 1
ATOM 715 O O . GLY A 1 90 ? 4.936 -0.374 -11.623 1.00 73.12 90 GLY A O 1
ATOM 716 N N . GLY A 1 91 ? 2.857 -0.555 -10.781 1.00 81.81 91 GLY A N 1
ATOM 717 C CA . GLY A 1 91 ? 3.180 -1.532 -9.743 1.00 81.81 91 GLY A CA 1
ATOM 718 C C . GLY A 1 91 ? 4.134 -1.013 -8.663 1.00 81.81 91 GLY A C 1
ATOM 719 O O . GLY A 1 91 ? 4.484 0.167 -8.605 1.00 81.81 91 GLY A O 1
ATOM 720 N N . MET A 1 92 ? 4.531 -1.912 -7.766 1.00 82.75 92 MET A N 1
ATOM 721 C CA . MET A 1 92 ? 5.565 -1.647 -6.775 1.00 82.75 92 MET A CA 1
ATOM 722 C C . MET A 1 92 ? 6.946 -1.909 -7.380 1.00 82.75 92 MET A C 1
ATOM 724 O O . MET A 1 92 ? 7.185 -2.966 -7.958 1.00 82.75 92 MET A O 1
ATOM 728 N N . THR A 1 93 ? 7.875 -0.975 -7.190 1.00 85.19 93 THR A N 1
ATOM 729 C CA . THR A 1 93 ? 9.303 -1.174 -7.484 1.00 85.19 93 THR A CA 1
ATOM 730 C C . THR A 1 93 ? 10.021 -1.806 -6.293 1.00 85.19 93 THR A C 1
ATOM 732 O O . THR A 1 93 ? 9.674 -1.504 -5.154 1.00 85.19 93 THR A O 1
ATOM 735 N N . ALA A 1 94 ? 11.089 -2.584 -6.510 1.00 85.56 94 ALA A N 1
ATOM 736 C CA . ALA A 1 94 ? 11.832 -3.217 -5.407 1.00 85.56 94 ALA A CA 1
ATOM 737 C C . ALA A 1 94 ? 12.401 -2.192 -4.406 1.00 85.56 94 ALA A C 1
ATOM 739 O O . ALA A 1 94 ? 12.372 -2.427 -3.203 1.00 85.56 94 ALA A O 1
ATOM 740 N N . HIS A 1 95 ? 12.784 -1.008 -4.893 1.00 86.19 95 HIS A N 1
ATOM 741 C CA . HIS A 1 95 ? 13.238 0.132 -4.085 1.00 86.19 95 HIS A CA 1
ATOM 742 C C . HIS A 1 95 ? 12.192 0.683 -3.102 1.00 86.19 95 HIS A C 1
ATOM 744 O O . HIS A 1 95 ? 12.538 1.441 -2.200 1.00 86.19 95 HIS A O 1
ATOM 750 N N . ALA A 1 96 ? 10.913 0.332 -3.272 1.00 87.19 96 ALA A N 1
ATOM 751 C CA . ALA A 1 96 ? 9.855 0.725 -2.349 1.00 87.19 96 ALA A CA 1
ATOM 752 C C . ALA A 1 96 ? 9.871 -0.113 -1.060 1.00 87.19 96 ALA A C 1
ATOM 754 O O . ALA A 1 96 ? 9.288 0.299 -0.059 1.00 87.19 96 ALA A O 1
ATOM 755 N N . ILE A 1 97 ? 10.531 -1.278 -1.053 1.00 91.75 97 ILE A N 1
ATOM 756 C CA . ILE A 1 97 ? 10.675 -2.095 0.155 1.00 91.75 97 ILE A CA 1
ATOM 757 C C . ILE A 1 97 ? 11.433 -1.286 1.214 1.00 91.75 97 ILE A C 1
ATOM 759 O O . ILE A 1 97 ? 12.412 -0.606 0.921 1.00 91.75 97 ILE A O 1
ATOM 763 N N . ASN A 1 98 ? 10.963 -1.358 2.457 1.00 92.38 98 ASN A N 1
ATOM 764 C CA . ASN A 1 98 ? 11.411 -0.579 3.609 1.00 92.38 98 ASN A CA 1
ATOM 765 C C . ASN A 1 98 ? 11.116 0.926 3.574 1.00 92.38 98 ASN A C 1
ATOM 767 O O . ASN A 1 98 ? 11.391 1.595 4.574 1.00 92.38 98 ASN A O 1
ATOM 771 N N . LYS A 1 99 ? 10.521 1.463 2.504 1.00 92.44 99 LYS A N 1
ATOM 772 C CA . LYS A 1 99 ? 10.093 2.867 2.465 1.00 92.44 99 LYS A CA 1
ATOM 773 C C . LYS A 1 99 ? 8.789 3.072 3.231 1.00 92.44 99 LYS A C 1
ATOM 775 O O . LYS A 1 99 ? 7.991 2.148 3.411 1.00 92.44 99 LYS A O 1
ATOM 780 N N . VAL A 1 100 ? 8.601 4.301 3.698 1.00 94.19 100 VAL A N 1
ATOM 781 C CA . VAL A 1 100 ? 7.401 4.726 4.415 1.00 94.19 100 VAL A CA 1
ATOM 782 C C . VAL A 1 100 ? 6.436 5.355 3.419 1.00 94.19 100 VAL A C 1
ATOM 784 O O . VAL A 1 100 ? 6.828 6.190 2.611 1.00 94.19 100 VAL A O 1
ATOM 787 N N . ILE A 1 101 ? 5.182 4.926 3.480 1.00 94.19 101 ILE A N 1
ATOM 788 C CA . ILE A 1 101 ? 4.057 5.535 2.783 1.00 94.19 101 ILE A CA 1
ATOM 789 C C . ILE A 1 101 ? 3.244 6.384 3.745 1.00 94.19 101 ILE A C 1
ATOM 791 O O . ILE A 1 101 ? 3.180 6.112 4.949 1.00 94.19 101 ILE A O 1
ATOM 795 N N . GLU A 1 102 ? 2.576 7.368 3.170 1.00 94.31 102 GLU A N 1
ATOM 796 C CA . GLU A 1 102 ? 1.650 8.259 3.847 1.00 94.31 102 GLU A CA 1
ATOM 797 C C . GLU A 1 102 ? 0.233 7.934 3.392 1.00 94.31 102 GLU A C 1
ATOM 799 O O . GLU A 1 102 ? -0.069 7.994 2.201 1.00 94.31 102 GLU A O 1
ATOM 804 N N . ILE A 1 103 ? -0.618 7.531 4.330 1.00 93.31 103 ILE A N 1
ATOM 805 C CA . ILE A 1 103 ? -2.018 7.184 4.092 1.00 93.31 103 ILE A CA 1
ATOM 806 C C . ILE A 1 103 ? -2.871 8.368 4.538 1.00 93.31 103 ILE A C 1
ATOM 808 O O . ILE A 1 103 ? -2.799 8.778 5.696 1.00 93.31 103 ILE A O 1
ATOM 812 N N . HIS A 1 104 ? -3.670 8.897 3.617 1.00 90.50 104 HIS A N 1
ATOM 813 C CA . HIS A 1 104 ? -4.493 10.092 3.809 1.00 90.50 104 HIS A CA 1
ATOM 814 C C . HIS A 1 104 ? -5.888 9.672 4.280 1.00 90.50 104 HIS A C 1
ATOM 816 O O . HIS A 1 104 ? -6.542 8.878 3.588 1.00 90.50 104 HIS A O 1
ATOM 822 N N . ILE A 1 105 ? -6.331 10.157 5.449 1.00 86.56 105 ILE A N 1
ATOM 823 C CA . ILE A 1 105 ? -7.641 9.810 6.036 1.00 86.56 105 ILE A CA 1
ATOM 824 C C . ILE A 1 105 ? -8.688 10.910 5.940 1.00 86.56 105 ILE A C 1
ATOM 826 O O . ILE A 1 105 ? -8.349 12.104 6.050 1.00 86.56 105 ILE A O 1
#

Sequence (105 aa):
MSQKKKKTSKKKAAKSEVVKAKIISYRRDHRLQTTNQAIAQVLGDYNHTALIGKQFSLEMPEKSVIRKGIVTAIHGQPRNKKIRIRFASGGMTAHAINKVIEIHI

Secondary structure (DSSP, 8-state):
-----------------EEEEEEEEEEE-SS-EEEEEEEEEEPSS--GGGGTT-EEEEEETTTTEEEEEEEEEE-S-GGGTEEEEEESSS---GGGTTPEEEEE-

Foldseek 3Di:
DDDDDDPPDPPDDPPFDKWKWWFAFFDDDPPDGDQQKTKIATPDDDQLQVQAQWKKWFQDPVVRDIWIWGFHAADPDSVRRITMIGTPDDGHDPVSHGGMMITTD

pLDDT: mean 82.16, std 16.75, range [40.25, 95.75]

Radius of gyration: 18.1 Å; chains: 1; bounding box: 57×48×42 Å